Protein AF-A0A346YKZ3-F1 (afdb_monomer)

pLDDT: mean 81.04, std 11.25, range [47.84, 92.69]

Mean predicted aligned error: 5.46 Å

Sequence (61 aa):
MKLSAEQKRDLRAIAGDPGSYSKSKDSDLYDLIDLGLIRRVESGGFEITAAGRAALAFEEP

Solvent-accessible surface area (backbone atoms only — not comparable to full-atom values): 3625 Å² total; per-residue (Å²): 139,81,79,51,75,63,54,50,51,51,52,50,47,21,63,75,37,58,52,69,47,73,67,99,61,60,72,68,52,50,55,37,40,75,70,50,24,32,44,79,43,95,88,73,14,29,36,57,32,75,58,28,52,48,62,57,60,79,71,65,131

Radius of gyration: 10.57 Å; Cα contacts (8 Å, |Δi|>4): 70; chains: 1; bounding box: 29×21×26 Å

Nearest PDB structures (foldseek):
  4aih-assembly1_B  TM=8.176E-01  e=2.726E-01  Yersinia pseudotuberculosis YPIII
  8ofb-assembly1_A  TM=8.789E-01  e=6.614E-01  Thermotoga maritima MSB8
  5eeg-assembly1_B  TM=5.189E-01  e=1.939E-01  Streptomyces peucetius
  6kta-assembly1_A  TM=6.064E-01  e=7.580E-01  Halalkalibacterium halodurans C-125
  5y8t-assembly2_B  TM=6.242E-01  e=3.833E-01  Bacillus spizizenii str. W23

Foldseek 3Di:
DADDPVLLVLLVVCAVPPPPDDDPDCVSVVVCVVVVQWDADPSRTIHGDPVVVVSNVVPDD

Structure (mmCIF, N/CA/C/O backbone):
data_AF-A0A346YKZ3-F1
#
_entry.id   AF-A0A346YKZ3-F1
#
loop_
_atom_site.group_PDB
_atom_site.id
_atom_site.type_symbol
_atom_site.label_atom_id
_atom_site.label_alt_id
_atom_site.label_comp_id
_atom_site.label_asym_id
_atom_site.label_entity_id
_atom_site.label_seq_id
_atom_site.pdbx_PDB_ins_code
_atom_site.Cartn_x
_atom_site.Cartn_y
_atom_site.Cartn_z
_atom_site.occupancy
_atom_site.B_iso_or_equiv
_atom_site.auth_seq_id
_atom_site.auth_comp_id
_atom_site.auth_asym_id
_atom_site.auth_atom_id
_atom_site.pdbx_PDB_model_num
ATOM 1 N N . MET A 1 1 ? -4.944 -0.711 14.782 1.00 58.91 1 MET A N 1
ATOM 2 C CA . MET A 1 1 ? -3.560 -0.303 14.450 1.00 58.91 1 MET A CA 1
ATOM 3 C C . MET A 1 1 ? -3.634 1.052 13.759 1.00 58.91 1 MET A C 1
ATOM 5 O O . MET A 1 1 ? -4.535 1.214 12.948 1.00 58.91 1 MET A O 1
ATOM 9 N N . LYS A 1 2 ? -2.789 2.030 14.105 1.00 72.44 2 LYS A N 1
ATOM 10 C CA . LYS A 1 2 ? -2.738 3.332 13.413 1.00 72.44 2 LYS A CA 1
ATOM 11 C C . LYS A 1 2 ? -1.416 3.425 12.655 1.00 72.44 2 LYS A C 1
ATOM 13 O O . LYS A 1 2 ? -0.377 3.200 13.265 1.00 72.44 2 LYS A O 1
ATOM 18 N N . LEU A 1 3 ? -1.469 3.731 11.359 1.00 80.44 3 LEU A N 1
ATOM 19 C CA . LEU A 1 3 ? -0.276 3.955 10.536 1.00 80.44 3 LEU A CA 1
ATOM 20 C C . LEU A 1 3 ? 0.444 5.235 10.984 1.00 80.44 3 LEU A C 1
ATOM 22 O O . LEU A 1 3 ? -0.210 6.216 11.362 1.00 80.44 3 LEU A O 1
ATOM 26 N N . SER A 1 4 ? 1.775 5.242 10.911 1.00 86.44 4 SER A N 1
ATOM 27 C CA . SER A 1 4 ? 2.565 6.453 11.151 1.00 86.44 4 SER A CA 1
ATOM 28 C C . SER A 1 4 ? 2.322 7.501 10.054 1.00 86.44 4 SER A C 1
ATOM 30 O O . SER A 1 4 ? 1.836 7.193 8.963 1.00 86.44 4 SER A O 1
ATOM 32 N N . ALA A 1 5 ? 2.659 8.765 10.327 1.00 84.44 5 ALA A N 1
ATOM 33 C CA . ALA A 1 5 ? 2.540 9.830 9.328 1.00 84.44 5 ALA A CA 1
ATOM 34 C C . ALA A 1 5 ? 3.394 9.549 8.075 1.00 84.44 5 ALA A C 1
ATOM 36 O O . ALA A 1 5 ? 2.965 9.834 6.958 1.00 84.44 5 ALA A O 1
ATOM 37 N N . GLU A 1 6 ? 4.570 8.941 8.251 1.00 85.19 6 GLU A N 1
ATOM 38 C CA . GLU A 1 6 ? 5.457 8.553 7.150 1.00 85.19 6 GLU A CA 1
ATOM 39 C C . GLU A 1 6 ? 4.870 7.406 6.325 1.00 85.19 6 GLU A C 1
ATOM 41 O O . GLU A 1 6 ? 4.792 7.521 5.104 1.00 85.19 6 GLU A O 1
ATOM 46 N N . GLN A 1 7 ? 4.353 6.363 6.981 1.00 86.38 7 GLN A N 1
ATOM 47 C CA . GLN A 1 7 ? 3.687 5.240 6.315 1.00 86.38 7 GLN A CA 1
ATOM 48 C C . GLN A 1 7 ? 2.484 5.699 5.485 1.00 86.38 7 GLN A C 1
ATOM 50 O O . GLN A 1 7 ? 2.291 5.239 4.364 1.00 86.38 7 GLN A O 1
ATOM 55 N N . LYS A 1 8 ? 1.693 6.652 5.995 1.00 86.62 8 LYS A N 1
ATOM 56 C CA . LYS A 1 8 ? 0.577 7.250 5.242 1.00 86.62 8 LYS A CA 1
ATOM 57 C C . LYS A 1 8 ? 1.058 8.041 4.033 1.00 86.62 8 LYS A C 1
ATOM 59 O O . LYS A 1 8 ? 0.441 7.963 2.972 1.00 86.62 8 LYS A O 1
ATOM 64 N N . ARG A 1 9 ? 2.145 8.804 4.185 1.00 86.75 9 ARG A N 1
ATOM 65 C CA . ARG A 1 9 ? 2.749 9.556 3.080 1.00 86.75 9 ARG A CA 1
ATOM 66 C C . ARG A 1 9 ? 3.227 8.612 1.980 1.00 86.75 9 ARG A C 1
ATOM 68 O O . ARG A 1 9 ? 2.927 8.858 0.816 1.00 86.75 9 ARG A O 1
ATOM 75 N N . ASP A 1 10 ? 3.913 7.536 2.353 1.00 87.06 10 ASP A N 1
ATOM 76 C CA . ASP A 1 10 ? 4.389 6.512 1.421 1.00 87.06 10 ASP A CA 1
ATOM 77 C C . ASP A 1 10 ? 3.212 5.807 0.734 1.00 87.06 10 ASP A C 1
ATOM 79 O O . ASP A 1 10 ? 3.183 5.700 -0.488 1.00 87.06 10 ASP A O 1
ATOM 83 N N . LEU A 1 11 ? 2.186 5.420 1.496 1.00 88.12 11 LEU A N 1
ATOM 84 C CA . LEU A 1 11 ? 0.984 4.783 0.961 1.00 88.12 11 LEU A CA 1
ATOM 85 C C . LEU A 1 11 ? 0.238 5.695 -0.032 1.00 88.12 11 LEU A C 1
ATOM 87 O O . LEU A 1 11 ? -0.178 5.227 -1.091 1.00 88.12 11 LEU A O 1
ATOM 91 N N . ARG A 1 12 ? 0.118 7.001 0.258 1.00 88.06 12 ARG A N 1
ATOM 92 C CA . ARG A 1 12 ? -0.438 7.996 -0.682 1.00 88.06 12 ARG A CA 1
ATOM 93 C C . ARG A 1 12 ? 0.426 8.164 -1.928 1.00 88.06 12 ARG A C 1
ATOM 95 O O . ARG A 1 12 ? -0.121 8.254 -3.022 1.00 88.06 12 ARG A O 1
ATOM 102 N N . ALA A 1 13 ? 1.748 8.200 -1.777 1.00 87.81 13 ALA A N 1
ATOM 103 C CA . ALA A 1 13 ? 2.660 8.333 -2.909 1.00 87.81 13 ALA A CA 1
ATOM 104 C C . ALA A 1 13 ? 2.557 7.123 -3.852 1.00 87.81 13 ALA A C 1
ATOM 106 O O . ALA A 1 13 ? 2.407 7.300 -5.056 1.00 87.81 13 ALA A O 1
ATOM 107 N N . ILE A 1 14 ? 2.516 5.907 -3.301 1.00 88.94 14 ILE A N 1
ATOM 108 C CA . ILE A 1 14 ? 2.333 4.664 -4.065 1.00 88.94 14 ILE A CA 1
ATOM 109 C C . ILE A 1 14 ? 0.949 4.613 -4.729 1.00 88.94 14 ILE A C 1
ATOM 111 O O . ILE A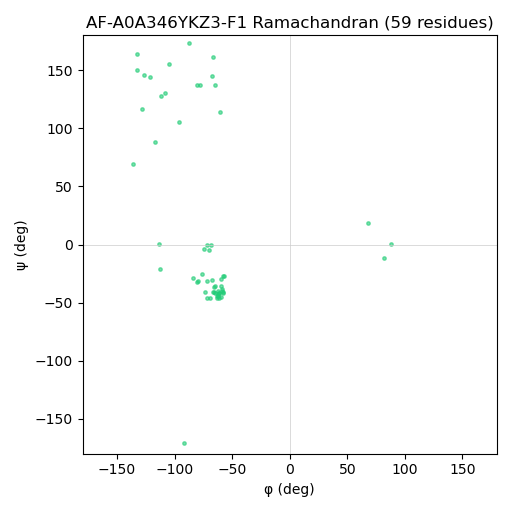 1 14 ? 0.812 4.102 -5.837 1.00 88.94 14 ILE A O 1
ATOM 115 N N . ALA A 1 15 ? -0.089 5.142 -4.072 1.00 88.06 15 ALA A N 1
ATOM 116 C CA . ALA A 1 15 ? -1.421 5.233 -4.666 1.00 88.06 15 ALA A CA 1
ATOM 117 C C . ALA A 1 15 ? -1.471 6.179 -5.875 1.00 88.06 15 ALA A C 1
ATOM 119 O O . ALA A 1 15 ? -2.214 5.911 -6.819 1.00 88.06 15 ALA A O 1
ATOM 120 N N . GLY A 1 16 ? -0.717 7.282 -5.821 1.00 84.69 16 GLY A N 1
ATOM 121 C CA . GLY A 1 16 ? -0.648 8.284 -6.884 1.00 84.69 16 GLY A CA 1
ATOM 122 C C . GLY A 1 16 ? 0.275 7.902 -8.042 1.00 84.69 16 GLY A C 1
ATOM 123 O O . GLY A 1 16 ? -0.022 8.266 -9.175 1.00 84.69 16 GLY A O 1
ATOM 124 N N . ASP A 1 17 ? 1.352 7.160 -7.768 1.00 82.81 17 ASP A N 1
ATOM 125 C CA . ASP A 1 17 ? 2.361 6.758 -8.759 1.00 82.81 17 ASP A CA 1
ATOM 126 C C . ASP A 1 17 ? 2.763 5.270 -8.603 1.00 82.81 17 ASP A C 1
ATOM 128 O O . ASP A 1 17 ? 3.866 4.939 -8.140 1.00 82.81 17 ASP A O 1
ATOM 132 N N . PRO A 1 18 ? 1.847 4.335 -8.927 1.00 79.38 18 PRO A N 1
ATOM 133 C CA . PRO A 1 18 ? 2.087 2.905 -8.773 1.00 79.38 18 PRO A CA 1
ATOM 134 C C . PRO A 1 18 ? 3.215 2.416 -9.693 1.00 79.38 18 PRO A C 1
ATOM 136 O O . PRO A 1 18 ? 3.286 2.766 -10.868 1.00 79.38 18 PRO A O 1
ATOM 139 N N . GLY A 1 19 ? 4.095 1.569 -9.160 1.00 71.69 19 GLY A N 1
ATOM 140 C CA . GLY A 1 19 ? 5.199 0.943 -9.897 1.00 71.69 19 GLY A CA 1
ATOM 141 C C . GLY A 1 19 ? 6.453 1.810 -10.063 1.00 71.69 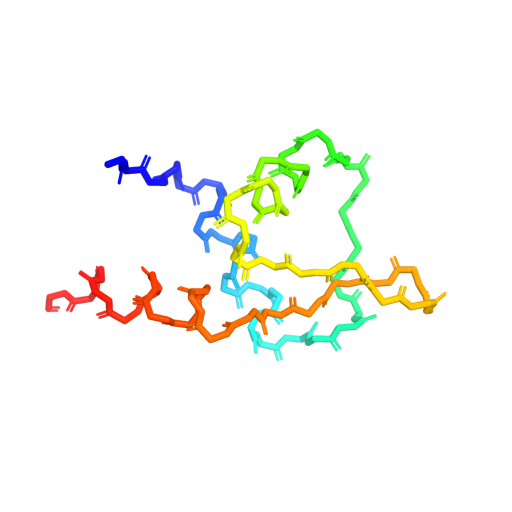19 GLY A C 1
ATOM 142 O O . GLY A 1 19 ? 7.501 1.273 -10.412 1.00 71.69 19 GLY A O 1
ATOM 143 N N . SER A 1 20 ? 6.373 3.106 -9.761 1.00 72.06 20 SER A N 1
ATOM 144 C CA . SER A 1 20 ? 7.475 4.070 -9.902 1.00 72.06 20 SER A CA 1
ATOM 145 C C . SER A 1 20 ? 7.982 4.586 -8.547 1.00 72.06 20 SER A C 1
ATOM 147 O O . SER A 1 20 ? 9.150 4.963 -8.413 1.00 72.06 20 SER A O 1
ATOM 149 N N . TYR A 1 21 ? 7.163 4.484 -7.489 1.00 76.81 21 TYR A N 1
ATOM 150 C CA . TYR A 1 21 ? 7.619 4.777 -6.133 1.00 76.81 21 TYR A CA 1
ATOM 151 C C . TYR A 1 21 ? 8.769 3.849 -5.718 1.00 76.81 21 TYR A C 1
ATOM 153 O O . TYR A 1 21 ? 8.588 2.645 -5.546 1.00 76.81 21 TYR A O 1
ATOM 161 N N . SER A 1 22 ? 9.951 4.431 -5.532 1.00 68.19 22 SER A N 1
ATOM 162 C CA . SER A 1 22 ? 11.146 3.767 -5.023 1.00 68.19 22 SER A CA 1
ATOM 163 C C . SER A 1 22 ? 11.694 4.600 -3.873 1.00 68.19 22 SER A C 1
ATOM 165 O O . SER A 1 22 ? 12.052 5.766 -4.045 1.00 68.19 22 SER A O 1
ATOM 167 N N . LYS A 1 23 ? 11.715 4.022 -2.670 1.00 66.31 23 LYS A N 1
ATOM 168 C CA . LYS A 1 23 ? 12.271 4.662 -1.475 1.00 66.31 23 LYS A CA 1
ATOM 169 C C . LYS A 1 23 ? 13.572 3.951 -1.134 1.00 66.31 23 LYS A C 1
ATOM 171 O O . LYS A 1 23 ? 13.589 2.738 -0.987 1.00 66.31 23 LYS A O 1
ATOM 176 N N . SER A 1 24 ? 14.650 4.703 -0.923 1.00 57.53 24 SER A N 1
ATOM 177 C CA . SER A 1 24 ? 15.964 4.154 -0.542 1.00 57.53 24 SER A CA 1
ATOM 178 C C . SER A 1 24 ? 16.011 3.547 0.873 1.00 57.53 24 SER A C 1
ATOM 180 O O . SER A 1 24 ? 17.065 3.089 1.304 1.00 57.53 24 SER A O 1
ATOM 182 N N . LYS A 1 25 ? 14.899 3.580 1.621 1.00 60.78 25 LYS A N 1
ATOM 183 C CA . LYS A 1 25 ? 14.743 2.956 2.940 1.00 60.78 25 LYS A CA 1
ATOM 184 C C . LYS A 1 25 ? 13.656 1.885 2.860 1.00 60.78 25 LYS A C 1
ATOM 186 O O . LYS A 1 25 ? 12.489 2.169 3.112 1.00 60.78 25 LYS A O 1
ATOM 191 N N . ASP A 1 26 ? 14.056 0.669 2.497 1.00 65.12 26 ASP A N 1
ATOM 192 C CA . ASP A 1 26 ? 13.176 -0.501 2.387 1.00 65.12 26 ASP A CA 1
ATOM 193 C C . ASP A 1 26 ? 12.434 -0.847 3.696 1.00 65.12 26 ASP A C 1
ATOM 195 O O . ASP A 1 26 ? 11.345 -1.413 3.642 1.00 65.12 26 ASP A O 1
ATOM 199 N N . SER A 1 27 ? 12.984 -0.505 4.871 1.00 67.38 27 SER A N 1
ATOM 200 C CA . SER A 1 27 ? 12.447 -0.937 6.174 1.00 67.38 27 SER A CA 1
ATOM 201 C C . SER A 1 27 ? 10.994 -0.521 6.416 1.00 67.38 27 SER A C 1
ATOM 203 O O . SER A 1 27 ? 10.207 -1.341 6.870 1.00 67.38 27 SER A O 1
ATOM 205 N N . ASP A 1 28 ? 10.614 0.709 6.060 1.00 73.88 28 ASP A N 1
ATOM 206 C CA . ASP A 1 28 ? 9.250 1.214 6.306 1.00 73.88 28 ASP A CA 1
ATOM 207 C C . ASP A 1 28 ? 8.226 0.629 5.318 1.00 73.88 28 ASP A C 1
ATOM 209 O O . ASP A 1 28 ? 7.028 0.565 5.601 1.00 73.88 28 ASP A O 1
ATOM 213 N N . LEU A 1 29 ? 8.694 0.215 4.135 1.00 82.88 29 LEU A N 1
ATOM 214 C CA . LEU A 1 29 ? 7.858 -0.393 3.103 1.00 82.88 29 LEU A CA 1
ATOM 215 C C . LEU A 1 29 ? 7.592 -1.868 3.399 1.00 82.88 29 LEU A C 1
ATOM 217 O O . LEU A 1 29 ? 6.505 -2.347 3.080 1.00 82.88 29 LEU A O 1
ATOM 221 N N . TYR A 1 30 ? 8.528 -2.567 4.050 1.00 85.38 30 TYR A N 1
ATOM 222 C CA . TYR A 1 30 ? 8.297 -3.935 4.518 1.00 85.38 30 TYR A CA 1
ATOM 223 C C . TYR A 1 30 ? 7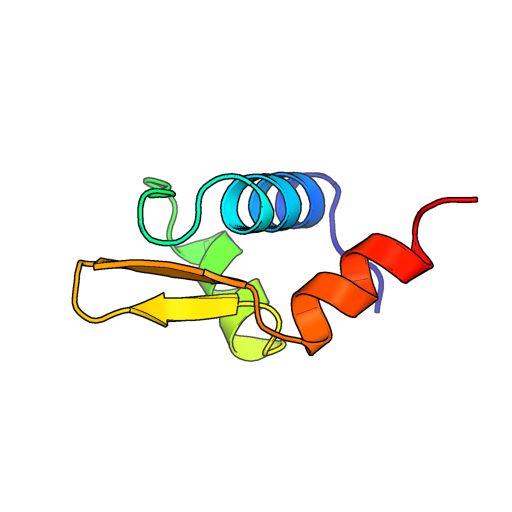.105 -4.018 5.471 1.00 85.38 30 TYR A C 1
ATOM 225 O O . TYR A 1 30 ? 6.279 -4.907 5.294 1.00 85.38 30 TYR A O 1
ATOM 233 N N . ASP A 1 31 ? 6.945 -3.062 6.387 1.00 87.50 31 ASP A N 1
ATOM 234 C CA . ASP A 1 31 ? 5.776 -3.018 7.274 1.00 87.50 31 ASP A CA 1
ATOM 235 C C . ASP A 1 31 ? 4.466 -2.870 6.484 1.00 87.50 31 ASP A C 1
ATOM 237 O O . ASP A 1 31 ? 3.475 -3.536 6.770 1.00 87.50 31 ASP A O 1
ATOM 241 N N . LEU A 1 32 ? 4.440 -2.018 5.452 1.00 89.19 32 LEU A N 1
ATOM 242 C CA . LEU A 1 32 ? 3.256 -1.846 4.602 1.00 89.19 32 LEU A CA 1
ATOM 243 C C . LEU A 1 32 ? 2.949 -3.095 3.759 1.00 89.19 32 LEU A C 1
ATOM 245 O O . LEU A 1 32 ? 1.781 -3.345 3.448 1.00 89.19 32 LEU A O 1
ATOM 249 N N . ILE A 1 33 ? 3.977 -3.862 3.385 1.00 90.88 33 ILE A N 1
ATOM 250 C CA . ILE A 1 33 ? 3.839 -5.153 2.699 1.00 90.88 33 ILE A CA 1
ATOM 251 C C . ILE A 1 33 ? 3.309 -6.220 3.660 1.00 90.88 33 ILE A C 1
ATOM 253 O O . ILE A 1 33 ? 2.384 -6.941 3.293 1.00 90.88 33 ILE A O 1
ATOM 257 N N . ASP A 1 34 ? 3.852 -6.304 4.876 1.00 90.12 34 ASP A N 1
ATOM 258 C CA . ASP A 1 34 ? 3.426 -7.25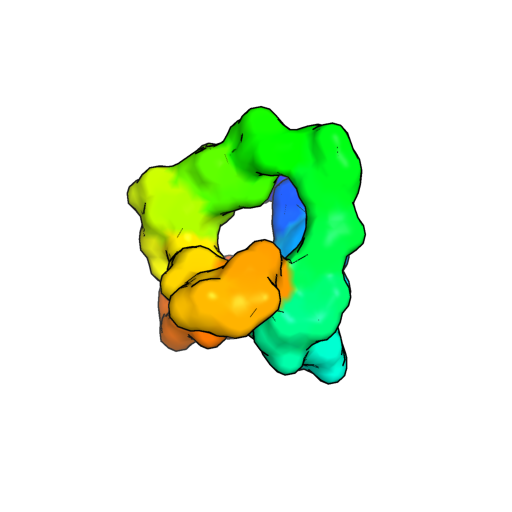7 5.913 1.00 90.12 34 ASP A CA 1
ATOM 259 C C . ASP A 1 34 ? 1.961 -7.011 6.314 1.00 90.12 34 ASP A C 1
ATOM 261 O O . ASP A 1 34 ? 1.135 -7.920 6.377 1.00 90.12 34 ASP A O 1
ATOM 265 N N . LEU A 1 35 ? 1.575 -5.737 6.417 1.00 89.38 35 LEU A N 1
ATOM 266 C CA . LEU A 1 35 ? 0.182 -5.327 6.614 1.00 89.38 35 LEU A CA 1
ATOM 267 C C . LEU A 1 35 ? -0.716 -5.554 5.379 1.00 89.38 35 LEU A C 1
ATOM 269 O O . LEU A 1 35 ? -1.920 -5.292 5.442 1.00 89.38 35 LEU A O 1
ATOM 273 N N . GLY A 1 36 ? -0.162 -5.994 4.246 1.00 92.12 36 GLY A N 1
ATOM 274 C CA . GLY A 1 36 ? -0.896 -6.255 3.007 1.00 92.12 36 GLY A CA 1
ATOM 275 C C . GLY A 1 36 ? -1.459 -5.002 2.330 1.00 92.12 36 GLY A C 1
ATOM 276 O O . GLY A 1 36 ? -2.375 -5.104 1.509 1.00 92.12 36 GLY A O 1
ATOM 277 N N . LEU A 1 37 ? -0.952 -3.812 2.666 1.00 92.44 37 LEU A N 1
ATOM 278 C CA . LEU A 1 37 ? -1.427 -2.526 2.140 1.00 92.44 37 LEU A CA 1
ATOM 279 C C . LEU A 1 37 ? -0.794 -2.185 0.789 1.00 92.44 37 LEU A C 1
ATOM 281 O O . LEU A 1 37 ? -1.416 -1.518 -0.041 1.00 92.44 37 LEU A O 1
ATOM 285 N N . ILE A 1 38 ? 0.423 -2.668 0.556 1.00 92.25 38 ILE A N 1
ATOM 286 C CA . ILE A 1 38 ? 1.127 -2.564 -0.723 1.00 92.25 38 ILE A CA 1
ATOM 287 C C . ILE A 1 38 ? 1.713 -3.923 -1.110 1.00 92.25 38 ILE A C 1
ATOM 289 O O . ILE A 1 38 ? 1.854 -4.817 -0.277 1.00 92.25 38 ILE A O 1
ATOM 293 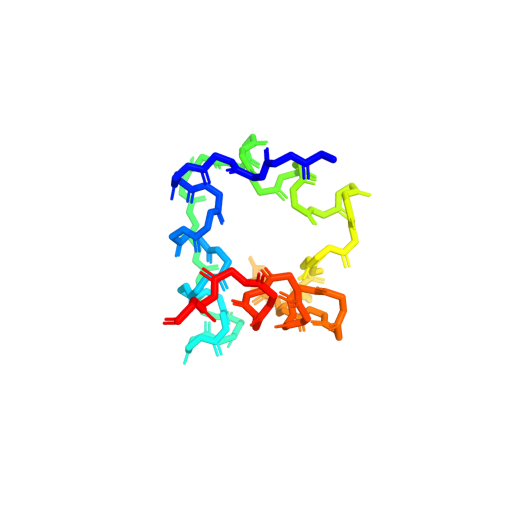N N . ARG A 1 39 ? 2.083 -4.073 -2.378 1.00 90.94 39 ARG A N 1
ATOM 294 C CA . ARG A 1 39 ? 2.816 -5.233 -2.893 1.00 90.94 39 ARG A CA 1
ATOM 295 C C . ARG A 1 39 ? 3.991 -4.784 -3.748 1.00 90.94 39 ARG A C 1
ATOM 297 O O . ARG A 1 39 ? 3.917 -3.744 -4.399 1.00 90.94 39 ARG A O 1
ATOM 304 N N . ARG A 1 40 ? 5.054 -5.584 -3.775 1.00 88.38 40 ARG A N 1
ATOM 305 C CA . ARG A 1 40 ? 6.188 -5.374 -4.679 1.00 88.38 40 ARG A CA 1
ATOM 306 C C . ARG A 1 40 ? 5.842 -5.908 -6.069 1.00 88.38 40 ARG A C 1
ATOM 308 O O . ARG A 1 40 ? 5.260 -6.987 -6.173 1.00 88.38 40 ARG A O 1
ATOM 315 N N . VAL A 1 41 ? 6.197 -5.170 -7.114 1.00 85.81 41 VAL A N 1
ATOM 316 C CA . VAL A 1 41 ? 6.050 -5.616 -8.509 1.00 85.81 41 VAL A CA 1
ATOM 317 C C . VAL A 1 41 ? 7.397 -6.020 -9.096 1.00 85.81 41 VAL A C 1
ATOM 319 O O . VAL A 1 41 ? 8.441 -5.554 -8.638 1.00 85.81 41 VAL A O 1
ATOM 322 N N . GLU A 1 42 ? 7.386 -6.881 -10.117 1.00 78.06 42 GLU A N 1
ATOM 323 C CA . GLU A 1 42 ? 8.605 -7.443 -10.729 1.00 78.06 42 GLU A CA 1
ATOM 324 C C . GLU A 1 42 ? 9.576 -6.373 -11.250 1.00 78.06 42 GLU A C 1
ATOM 326 O O . GLU A 1 42 ? 10.786 -6.576 -11.239 1.00 78.06 42 GLU A O 1
ATOM 331 N N . SER A 1 43 ? 9.070 -5.195 -11.624 1.00 77.12 43 SER A N 1
ATOM 332 C CA . SER A 1 43 ? 9.873 -4.045 -12.063 1.00 77.12 43 SER A CA 1
ATOM 333 C C . SER A 1 43 ? 10.661 -3.356 -10.937 1.00 77.12 43 SER A C 1
ATOM 335 O O . SER A 1 43 ? 11.360 -2.381 -11.196 1.00 77.12 43 SER A O 1
ATOM 337 N N . GLY A 1 44 ? 10.548 -3.825 -9.690 1.00 75.25 44 GLY A N 1
ATOM 338 C CA . GLY A 1 44 ? 11.236 -3.258 -8.526 1.00 75.25 44 GLY A CA 1
ATOM 339 C C . GLY A 1 44 ? 10.485 -2.123 -7.822 1.00 75.25 44 GLY A C 1
ATOM 340 O O . GLY A 1 44 ? 10.989 -1.611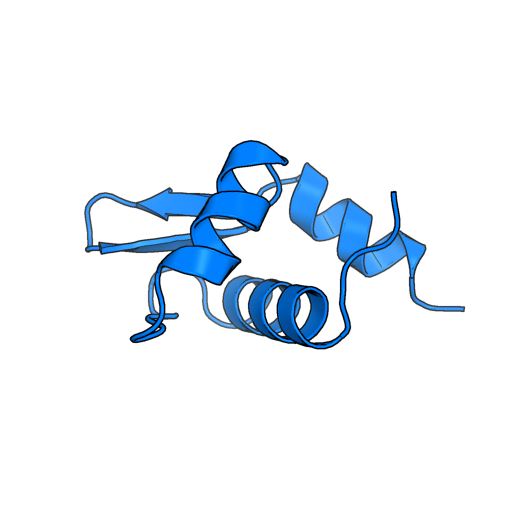 -6.826 1.00 75.25 44 GLY A O 1
ATOM 341 N N . GLY A 1 45 ? 9.292 -1.759 -8.299 1.00 84.50 45 GLY A N 1
ATOM 342 C CA . GL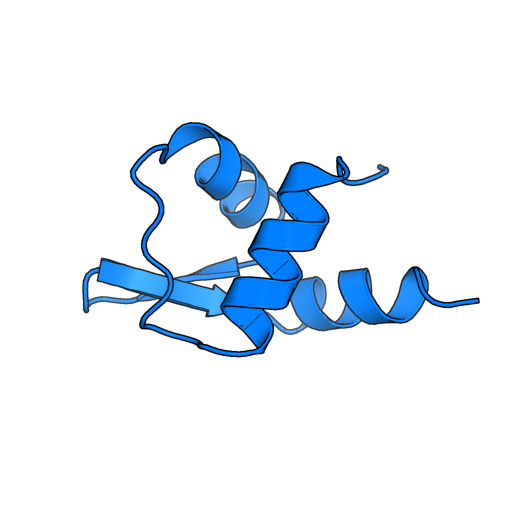Y A 1 45 ? 8.411 -0.774 -7.668 1.00 84.50 45 GLY A CA 1
ATOM 343 C C . GLY A 1 45 ? 7.396 -1.383 -6.697 1.00 84.50 45 GLY A C 1
ATOM 344 O O . GLY A 1 45 ? 7.414 -2.583 -6.402 1.00 84.50 45 GLY A O 1
ATOM 345 N N . PHE A 1 46 ? 6.459 -0.546 -6.248 1.00 88.62 46 PHE A N 1
ATOM 346 C CA . PHE A 1 46 ? 5.368 -0.941 -5.357 1.00 88.62 46 PHE A CA 1
ATOM 347 C C . PHE A 1 46 ? 4.009 -0.533 -5.922 1.00 88.62 46 PHE A C 1
ATOM 349 O O . PHE A 1 46 ? 3.868 0.521 -6.538 1.00 88.62 46 PHE A O 1
ATOM 356 N N . GLU A 1 47 ? 2.997 -1.354 -5.673 1.00 89.94 47 GLU A N 1
ATOM 357 C CA . GLU A 1 47 ? 1.601 -1.067 -5.992 1.00 89.94 47 GLU A CA 1
ATOM 358 C C . GLU A 1 47 ? 0.744 -1.106 -4.733 1.00 89.94 47 GLU A C 1
ATOM 360 O O . GLU A 1 47 ? 0.942 -1.950 -3.857 1.00 89.94 47 GLU A O 1
ATOM 365 N N . ILE A 1 48 ? -0.253 -0.225 -4.664 1.00 91.56 48 ILE A N 1
ATOM 366 C CA . ILE A 1 48 ? -1.222 -0.220 -3.570 1.00 91.56 48 ILE A CA 1
ATOM 367 C C . ILE A 1 48 ? -2.266 -1.330 -3.749 1.00 91.56 48 ILE A C 1
ATOM 369 O O . ILE A 1 48 ? -2.796 -1.536 -4.844 1.00 91.56 48 ILE A O 1
ATOM 373 N N . THR A 1 49 ? -2.606 -2.028 -2.666 1.00 92.69 49 THR A N 1
ATOM 374 C CA . THR A 1 49 ? -3.669 -3.045 -2.664 1.00 92.69 49 THR A CA 1
ATOM 375 C C . THR A 1 49 ? -5.041 -2.423 -2.382 1.00 92.69 49 THR A C 1
ATOM 377 O O . THR A 1 49 ? -5.164 -1.248 -2.027 1.00 92.69 49 THR A O 1
ATOM 380 N N . ALA A 1 50 ? -6.107 -3.221 -2.491 1.00 90.88 50 ALA A N 1
ATOM 381 C CA . ALA A 1 50 ? -7.441 -2.796 -2.067 1.00 90.88 50 ALA A CA 1
ATOM 382 C C . ALA A 1 50 ? -7.481 -2.405 -0.575 1.00 90.88 50 ALA A C 1
ATOM 384 O O . AL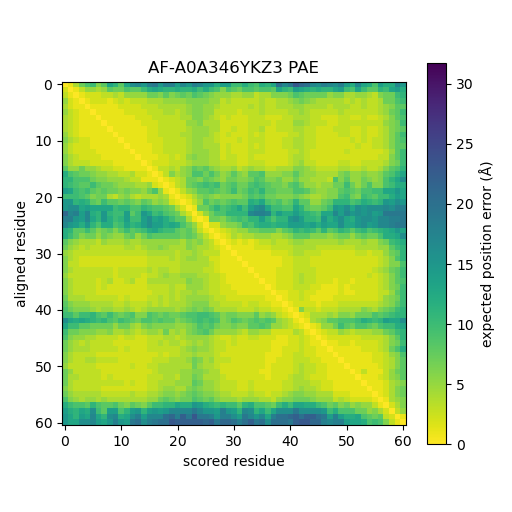A A 1 50 ? -8.111 -1.411 -0.218 1.00 90.88 50 ALA A O 1
ATOM 385 N N . ALA A 1 51 ? -6.757 -3.137 0.280 1.00 90.62 51 ALA A N 1
ATOM 386 C CA . ALA A 1 51 ? -6.645 -2.830 1.704 1.00 90.62 51 ALA A CA 1
ATOM 387 C C . ALA A 1 51 ? -5.895 -1.510 1.944 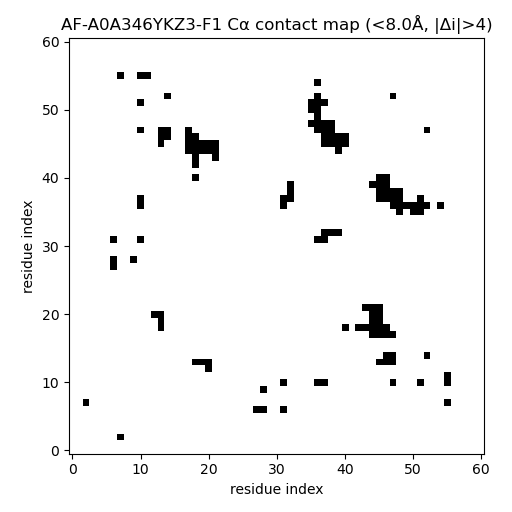1.00 90.62 51 ALA A C 1
ATOM 389 O O . ALA A 1 51 ? -6.337 -0.697 2.752 1.00 90.62 51 ALA A O 1
ATOM 390 N N . GLY A 1 52 ? -4.821 -1.251 1.188 1.00 91.19 52 GLY A N 1
ATOM 391 C CA . GLY A 1 52 ? -4.110 0.029 1.221 1.00 91.19 52 GLY A CA 1
ATOM 392 C C . GLY A 1 52 ? -5.002 1.209 0.847 1.00 91.19 52 GLY A C 1
ATOM 393 O O . GLY A 1 52 ? -5.021 2.221 1.545 1.00 91.19 52 GLY A O 1
ATOM 394 N N . ARG A 1 53 ? -5.802 1.069 -0.217 1.00 89.31 53 ARG A N 1
ATOM 395 C CA . ARG A 1 53 ? -6.760 2.112 -0.628 1.00 89.31 53 ARG A CA 1
ATOM 396 C C . ARG A 1 53 ? -7.818 2.369 0.442 1.00 89.31 53 ARG A C 1
ATOM 398 O O . ARG A 1 53 ? -8.113 3.523 0.732 1.00 89.31 53 ARG A O 1
ATOM 405 N N . ALA A 1 54 ? -8.350 1.312 1.054 1.00 88.75 54 ALA A N 1
ATOM 406 C CA . ALA A 1 54 ? -9.292 1.448 2.160 1.00 88.75 54 ALA A CA 1
ATOM 407 C C . ALA A 1 54 ? -8.645 2.157 3.361 1.00 88.75 54 ALA A C 1
ATOM 409 O O . ALA A 1 54 ? -9.234 3.080 3.914 1.00 88.75 54 ALA A O 1
ATOM 410 N N . ALA A 1 55 ? -7.410 1.797 3.720 1.00 86.31 55 ALA A N 1
ATOM 411 C CA . ALA A 1 55 ? -6.685 2.428 4.822 1.00 86.31 55 ALA A CA 1
ATOM 412 C C . ALA A 1 55 ? -6.467 3.940 4.621 1.00 86.31 55 ALA A C 1
ATOM 414 O O . ALA A 1 55 ? -6.427 4.676 5.603 1.00 86.31 55 ALA A O 1
ATOM 415 N N . LEU A 1 56 ? -6.366 4.409 3.371 1.00 84.50 56 LEU A N 1
ATOM 416 C CA . LEU A 1 56 ? -6.342 5.840 3.053 1.00 84.50 56 LEU A CA 1
ATOM 417 C C . LEU A 1 56 ? -7.722 6.499 3.195 1.00 84.50 56 LEU A C 1
ATOM 419 O O . LEU A 1 56 ? -7.806 7.602 3.725 1.00 84.50 56 LEU A O 1
ATOM 423 N N . ALA A 1 57 ? -8.787 5.825 2.755 1.00 81.44 57 ALA A N 1
ATOM 424 C CA . ALA A 1 57 ? -10.151 6.359 2.772 1.00 81.44 57 ALA A CA 1
ATOM 425 C C . ALA A 1 57 ? -10.767 6.450 4.183 1.00 81.44 57 ALA A C 1
ATOM 427 O O . ALA A 1 57 ? -11.554 7.348 4.451 1.00 81.44 57 ALA A O 1
ATOM 428 N N . PHE A 1 58 ? -10.408 5.545 5.101 1.00 69.19 58 PHE A N 1
ATOM 429 C CA . PHE A 1 58 ? -10.907 5.550 6.489 1.00 69.19 58 PHE A CA 1
ATOM 430 C C . PHE A 1 58 ? -10.291 6.647 7.379 1.00 69.19 58 PHE A C 1
ATOM 432 O O . PHE A 1 58 ? -10.658 6.776 8.546 1.00 69.19 58 PHE A O 1
ATOM 439 N N . GLU A 1 59 ? -9.342 7.416 6.852 1.00 57.34 59 GLU A N 1
ATOM 440 C CA . GLU A 1 59 ? -8.550 8.405 7.588 1.00 57.34 59 GLU A CA 1
ATOM 441 C C . GLU A 1 59 ? -8.822 9.859 7.157 1.00 57.34 59 GLU A C 1
ATOM 443 O O . GLU A 1 59 ? -8.237 10.777 7.731 1.00 57.34 59 GLU A O 1
ATOM 448 N N . GLU A 1 60 ? -9.722 10.085 6.194 1.00 47.84 60 GLU A N 1
ATOM 449 C CA . GLU A 1 60 ? -10.235 11.416 5.844 1.00 47.84 60 GLU A CA 1
ATOM 450 C C . GLU A 1 60 ? -11.576 11.673 6.567 1.00 47.84 60 GLU A C 1
ATOM 452 O O . GLU A 1 60 ? -12.578 11.056 6.201 1.00 47.84 60 GLU A O 1
ATOM 457 N N . PRO A 1 61 ? -11.613 12.518 7.621 1.00 49.06 61 PRO A N 1
ATOM 458 C CA . PRO A 1 61 ? -12.846 13.119 8.134 1.00 49.06 61 PRO A CA 1
ATOM 459 C C . PRO A 1 61 ? -13.332 14.298 7.278 1.00 49.06 61 PRO A C 1
ATOM 461 O O . PRO A 1 61 ? -12.481 15.008 6.691 1.00 49.06 61 PRO A O 1
#

Secondary structure (DSSP, 8-state):
----HHHHHHHHHHHHSTTT---S-HHHHHHHHHTTSEEE-TTS-EEE-HHHHHHHHTT--